Protein AF-A0A535BA09-F1 (afdb_monomer_lite)

pLDDT: mean 93.32, std 6.9, range [50.22, 97.69]

Structure (mmCIF, N/CA/C/O backbone):
data_AF-A0A535BA09-F1
#
_entry.id   AF-A0A535BA09-F1
#
loop_
_atom_site.group_PDB
_atom_site.id
_atom_site.type_symbol
_atom_site.label_atom_id
_atom_site.label_alt_id
_atom_site.label_comp_id
_atom_site.label_asym_id
_atom_site.label_entity_id
_atom_site.label_seq_id
_atom_site.pdbx_PDB_ins_code
_atom_site.Cartn_x
_atom_site.Cartn_y
_atom_site.Cartn_z
_atom_site.occupancy
_atom_site.B_iso_or_equiv
_atom_site.auth_seq_id
_atom_site.auth_comp_id
_atom_site.auth_asym_id
_atom_site.auth_atom_id
_atom_site.pdbx_PDB_model_num
ATOM 1 N N . ALA A 1 1 ? -14.480 -15.810 7.951 1.00 50.22 1 ALA A N 1
ATOM 2 C CA . ALA A 1 1 ? -14.070 -15.736 9.366 1.00 50.22 1 ALA A CA 1
ATOM 3 C C . ALA A 1 1 ? -15.336 -15.637 10.201 1.00 50.22 1 ALA A C 1
ATOM 5 O O . ALA A 1 1 ? -16.276 -15.009 9.725 1.00 50.22 1 ALA A O 1
ATOM 6 N N . ALA A 1 2 ? -15.398 -16.281 11.370 1.00 52.53 2 ALA A N 1
ATOM 7 C CA . ALA A 1 2 ? -16.493 -16.023 12.302 1.00 52.53 2 ALA A CA 1
ATOM 8 C C . ALA A 1 2 ? -16.508 -14.520 12.642 1.00 52.53 2 ALA A C 1
ATOM 10 O O . ALA A 1 2 ? -15.425 -13.924 12.700 1.00 52.53 2 ALA A O 1
ATOM 11 N N . PRO A 1 3 ? -17.686 -13.895 12.803 1.00 60.69 3 PRO A N 1
ATOM 12 C CA . PRO A 1 3 ? -17.739 -12.523 13.278 1.00 60.69 3 PRO A CA 1
ATOM 13 C C . PRO A 1 3 ? -17.013 -12.445 14.629 1.00 60.69 3 PRO A C 1
ATOM 15 O O . PRO A 1 3 ? -17.063 -13.411 15.401 1.00 60.69 3 PRO A O 1
ATOM 18 N N . PRO A 1 4 ? -16.295 -11.347 14.916 1.00 72.44 4 PRO A N 1
ATOM 19 C CA . PRO A 1 4 ? -15.784 -11.118 16.251 1.00 72.44 4 PRO A CA 1
ATOM 20 C C . PRO A 1 4 ? -16.981 -11.171 17.203 1.00 72.44 4 PRO A C 1
ATOM 22 O O . PRO A 1 4 ? -18.103 -10.829 16.824 1.00 72.44 4 PRO A O 1
ATOM 25 N N . GLY A 1 5 ? -16.760 -11.656 18.425 1.00 84.00 5 GLY A N 1
ATOM 26 C CA . GLY A 1 5 ? -17.798 -11.601 19.452 1.00 84.00 5 GLY A CA 1
ATOM 27 C C . GLY A 1 5 ? -18.287 -10.163 19.666 1.00 84.00 5 GLY A C 1
ATOM 28 O O . GLY A 1 5 ? -17.704 -9.216 19.148 1.00 84.00 5 GLY A O 1
ATOM 29 N N . SER A 1 6 ? -19.345 -9.983 20.447 1.00 92.44 6 SER A N 1
ATOM 30 C CA . SER A 1 6 ? -19.795 -8.651 20.870 1.00 92.44 6 SER A CA 1
ATOM 31 C C . SER A 1 6 ? -19.263 -8.328 22.262 1.00 92.44 6 SER A C 1
ATOM 33 O O . SER A 1 6 ? -19.333 -9.192 23.140 1.00 92.44 6 SER A O 1
ATOM 35 N N . VAL A 1 7 ? -18.840 -7.090 22.499 1.00 93.81 7 VAL A N 1
ATOM 36 C CA . VAL A 1 7 ? -18.635 -6.581 23.859 1.00 93.81 7 VAL A CA 1
ATOM 37 C C . VAL A 1 7 ? -19.985 -6.166 24.441 1.00 93.81 7 VAL A C 1
ATOM 39 O O . VAL A 1 7 ? -20.727 -5.392 23.841 1.00 93.81 7 VAL A O 1
ATOM 42 N N . GLN A 1 8 ? -20.311 -6.712 25.611 1.00 94.25 8 GLN A N 1
ATOM 43 C CA . GLN A 1 8 ? -21.490 -6.341 26.395 1.00 94.25 8 GLN A CA 1
ATOM 44 C C . GLN A 1 8 ? -21.125 -5.252 27.420 1.00 94.25 8 GLN A C 1
ATOM 46 O O . GLN A 1 8 ? -19.944 -5.110 27.761 1.00 94.25 8 GLN A O 1
ATOM 51 N N . PRO A 1 9 ? -22.097 -4.489 27.953 1.00 93.50 9 PRO A N 1
ATOM 52 C CA . PRO A 1 9 ? -21.824 -3.514 29.006 1.00 93.50 9 PRO A CA 1
ATOM 53 C C . PRO A 1 9 ? -21.051 -4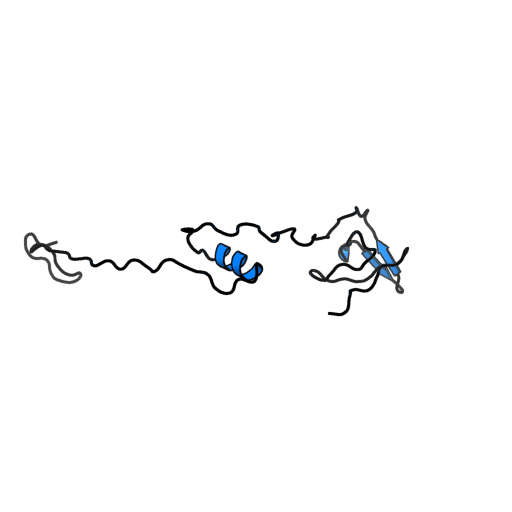.138 30.178 1.00 93.50 9 PRO A C 1
ATOM 55 O O . PRO A 1 9 ? -21.386 -5.236 30.613 1.00 93.50 9 PRO A O 1
ATOM 58 N N . GLN A 1 10 ? -20.038 -3.428 30.693 1.00 92.31 10 GLN A N 1
ATOM 59 C CA . GLN A 1 10 ? -19.163 -3.894 31.788 1.00 92.31 10 GLN A CA 1
ATOM 60 C C . GLN A 1 10 ? -18.349 -5.163 31.465 1.00 92.31 10 GLN A C 1
ATOM 62 O O . GLN A 1 10 ? -17.916 -5.875 32.367 1.00 92.31 10 GLN A O 1
ATOM 67 N N . THR A 1 11 ? -18.120 -5.454 30.183 1.00 94.12 11 THR A N 1
ATOM 68 C CA . THR A 1 11 ? -17.236 -6.542 29.744 1.00 94.12 11 THR A CA 1
ATOM 69 C C . THR A 1 11 ? -16.169 -6.012 28.794 1.00 94.12 11 THR A C 1
ATOM 71 O O . THR A 1 11 ? -16.281 -4.905 28.269 1.00 94.12 11 THR A O 1
ATOM 74 N N . ALA A 1 12 ? -15.132 -6.808 28.563 1.00 94.12 12 ALA A N 1
ATOM 75 C CA . ALA A 1 12 ? -14.107 -6.533 27.569 1.00 94.12 12 ALA A CA 1
ATOM 76 C C . ALA A 1 12 ? -13.745 -7.828 26.838 1.00 94.12 12 ALA A C 1
ATOM 78 O O . ALA A 1 12 ? -13.913 -8.926 27.370 1.00 94.12 12 ALA A O 1
ATOM 79 N N . LEU A 1 13 ? -13.229 -7.698 25.618 1.00 94.56 13 LEU A N 1
ATOM 80 C CA . LEU A 1 13 ? -12.692 -8.814 24.847 1.00 94.56 13 LEU A CA 1
ATOM 81 C C . LEU A 1 13 ? -11.220 -8.565 24.547 1.00 94.56 13 LEU A C 1
ATOM 83 O O . LEU A 1 13 ? -10.829 -7.475 24.128 1.00 94.56 13 LEU A O 1
ATOM 87 N N . ARG A 1 14 ? -10.402 -9.603 24.724 1.00 93.06 14 ARG A N 1
ATOM 88 C CA . ARG A 1 14 ? -9.000 -9.558 24.321 1.00 93.06 14 ARG A CA 1
ATOM 89 C C . ARG A 1 14 ? -8.911 -9.559 22.798 1.00 93.06 14 ARG A C 1
ATOM 91 O O . ARG A 1 14 ? -9.497 -10.411 22.133 1.00 93.06 14 ARG A O 1
ATOM 98 N N . ILE A 1 15 ? -8.142 -8.623 22.257 1.00 94.25 15 ILE A N 1
ATOM 99 C CA . ILE A 1 15 ? -7.932 -8.459 20.821 1.00 94.25 15 ILE A CA 1
ATOM 100 C C . ILE A 1 15 ? -6.443 -8.273 20.521 1.00 94.25 15 ILE A C 1
ATOM 102 O O . ILE A 1 15 ? -5.689 -7.763 21.347 1.00 94.25 15 ILE A O 1
ATOM 106 N N . MET A 1 16 ? -6.018 -8.706 19.336 1.00 94.69 16 MET A N 1
ATOM 107 C CA . MET A 1 16 ? -4.653 -8.532 18.838 1.00 94.69 16 MET A CA 1
ATOM 108 C C . MET A 1 16 ? -4.623 -7.467 17.740 1.00 94.69 16 MET A C 1
ATOM 110 O O . MET A 1 16 ? -5.602 -7.275 17.018 1.00 94.69 16 MET A O 1
ATOM 114 N N . THR A 1 17 ? -3.481 -6.801 17.572 1.00 94.69 17 THR A N 1
ATOM 115 C CA . THR A 1 17 ? -3.272 -5.816 16.503 1.00 94.69 17 THR A CA 1
ATOM 116 C C . THR A 1 17 ? -3.648 -6.385 15.133 1.00 94.69 17 THR A C 1
ATOM 118 O O . THR A 1 17 ? -3.198 -7.464 14.754 1.00 94.69 17 THR A O 1
ATOM 121 N N . GLY A 1 18 ? -4.458 -5.636 14.381 1.00 92.81 18 GLY A N 1
ATOM 122 C CA . GLY A 1 18 ? -4.911 -6.013 13.038 1.00 92.81 18 GLY A CA 1
ATOM 123 C C . GLY A 1 18 ? -6.164 -6.895 13.001 1.00 92.81 18 GLY A C 1
ATOM 124 O O . GLY A 1 18 ? -6.684 -7.141 11.915 1.00 92.81 18 GLY A O 1
ATOM 125 N N . ALA A 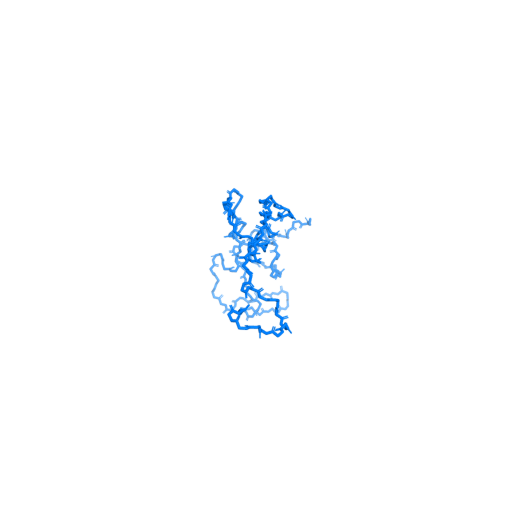1 19 ? -6.675 -7.347 14.149 1.00 93.94 19 ALA A N 1
ATOM 126 C CA . ALA A 1 19 ? -7.949 -8.054 14.206 1.00 93.94 19 ALA A CA 1
ATOM 127 C C . ALA A 1 19 ? -9.144 -7.103 14.012 1.00 93.94 19 ALA A C 1
ATOM 129 O O . ALA A 1 19 ? -9.064 -5.900 14.270 1.00 93.94 19 ALA A O 1
ATOM 130 N N . MET A 1 20 ? -10.266 -7.666 13.559 1.00 93.75 20 MET A N 1
ATOM 131 C CA . MET A 1 20 ? -11.523 -6.932 13.429 1.00 93.75 20 MET A CA 1
ATOM 132 C C . MET A 1 20 ? -12.085 -6.602 14.812 1.00 93.75 20 MET A C 1
ATOM 134 O O . MET A 1 20 ? -12.128 -7.465 15.689 1.00 93.75 20 MET A O 1
ATOM 138 N N . VAL A 1 21 ? -12.507 -5.352 14.988 1.00 94.12 21 VAL A N 1
ATOM 139 C CA . VAL A 1 21 ? -13.026 -4.839 16.258 1.00 94.12 21 VAL A CA 1
ATOM 140 C C . VAL A 1 21 ? -14.399 -5.475 16.543 1.00 94.12 21 VAL A C 1
ATOM 142 O O . VAL A 1 21 ? -15.228 -5.508 15.633 1.00 94.12 21 VAL A O 1
ATOM 145 N N . PRO A 1 22 ? -14.635 -5.992 17.763 1.00 93.50 22 PRO A N 1
ATOM 146 C CA . PRO A 1 2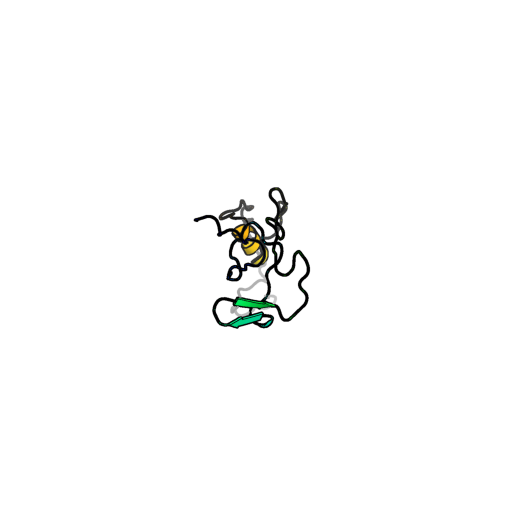2 ? -15.925 -6.497 18.222 1.00 93.50 22 PRO A CA 1
ATOM 147 C C . PRO A 1 22 ? -17.060 -5.485 18.108 1.00 93.50 22 PRO A C 1
ATOM 149 O O . PRO A 1 22 ? -16.881 -4.303 18.413 1.00 93.50 22 PRO A O 1
ATOM 152 N N . ASP A 1 23 ? -18.257 -5.970 17.785 1.00 92.56 23 ASP A N 1
ATOM 153 C CA . ASP A 1 23 ? -19.464 -5.150 17.876 1.00 92.56 23 ASP A CA 1
ATOM 154 C C . ASP A 1 23 ? -19.665 -4.665 19.321 1.00 92.56 23 ASP A C 1
ATOM 156 O O . ASP A 1 23 ? -19.402 -5.394 20.282 1.00 92.56 23 ASP A O 1
ATOM 160 N N . GLY A 1 24 ? -20.118 -3.420 19.484 1.00 91.56 24 GLY A N 1
ATOM 161 C CA . GLY A 1 24 ? -20.308 -2.792 20.797 1.00 91.56 24 GLY A CA 1
ATOM 162 C C . GLY A 1 24 ? -19.043 -2.185 21.419 1.00 91.56 24 GLY A C 1
ATOM 163 O O . GLY A 1 24 ? -19.133 -1.607 22.496 1.00 91.56 24 GLY A O 1
ATOM 164 N N . SER A 1 25 ? -17.883 -2.272 20.754 1.00 94.00 25 SER A N 1
ATOM 165 C CA . SER A 1 25 ? -16.651 -1.586 21.179 1.00 94.00 25 SER A CA 1
ATOM 166 C C . SER A 1 25 ? -16.464 -0.256 20.451 1.00 94.00 25 SER A C 1
ATOM 168 O O . SER A 1 25 ? -16.660 -0.177 19.239 1.00 94.00 25 SER A O 1
ATOM 170 N N . ASP A 1 26 ? -16.005 0.771 21.163 1.00 94.75 26 ASP A N 1
ATOM 171 C CA . ASP A 1 26 ? -15.667 2.089 20.609 1.00 94.75 26 ASP A CA 1
ATOM 172 C C . ASP A 1 26 ? -14.202 2.499 20.844 1.00 94.75 26 ASP A C 1
ATOM 174 O O . ASP A 1 26 ? -13.774 3.547 20.358 1.00 94.75 26 ASP A O 1
ATOM 178 N N . ALA A 1 27 ? -13.404 1.663 21.515 1.00 96.56 27 ALA A N 1
ATOM 179 C CA . ALA A 1 27 ? -11.975 1.863 21.733 1.00 96.56 27 ALA A CA 1
ATOM 180 C C . ALA A 1 27 ? -11.235 0.532 21.954 1.00 96.56 27 ALA A C 1
ATOM 182 O O . ALA A 1 27 ? -11.827 -0.473 22.348 1.00 96.56 27 ALA A O 1
ATOM 183 N N . VAL A 1 28 ? -9.917 0.536 21.731 1.00 96.75 28 VAL A N 1
ATOM 184 C CA . VAL A 1 28 ? -9.003 -0.549 22.115 1.00 96.75 28 VAL A CA 1
ATOM 185 C C . VAL A 1 28 ? -7.921 0.013 23.034 1.00 96.75 28 VAL A C 1
ATOM 187 O O . VAL A 1 28 ? -7.205 0.958 22.689 1.00 96.75 28 VAL A O 1
ATOM 190 N N . VAL A 1 29 ? -7.785 -0.592 24.211 1.00 96.94 29 VAL A N 1
ATOM 191 C CA . VAL A 1 29 ? -6.765 -0.235 25.203 1.00 96.94 29 VAL A CA 1
ATOM 192 C C . VAL A 1 29 ? -5.570 -1.161 25.035 1.00 96.94 29 VAL A C 1
ATOM 194 O O . VAL A 1 29 ? -5.729 -2.368 24.850 1.00 96.94 29 VAL A O 1
ATOM 197 N N . ARG A 1 30 ? -4.362 -0.600 25.081 1.00 96.94 30 ARG A N 1
ATOM 198 C CA . ARG A 1 30 ? -3.138 -1.398 25.027 1.00 96.94 30 ARG A CA 1
ATOM 199 C C . ARG A 1 30 ? -2.981 -2.187 26.325 1.00 96.94 30 ARG A C 1
ATOM 201 O O . ARG A 1 30 ? -3.300 -1.677 27.396 1.00 96.94 30 ARG A O 1
ATOM 208 N N . VAL A 1 31 ? -2.456 -3.407 26.244 1.00 95.69 31 VAL A N 1
ATOM 209 C CA . VAL A 1 31 ? -2.328 -4.289 27.416 1.00 95.69 31 VAL A CA 1
ATOM 210 C C . VAL A 1 31 ? -1.457 -3.666 28.514 1.00 95.69 31 VAL A C 1
ATOM 212 O O . VAL A 1 31 ? -1.736 -3.834 29.698 1.00 95.69 31 VAL A O 1
ATOM 215 N N . GLU A 1 32 ? -0.459 -2.870 28.130 1.00 96.94 32 GLU A N 1
ATOM 216 C CA . GLU A 1 32 ? 0.439 -2.140 29.027 1.00 96.94 32 GLU A CA 1
ATOM 217 C C . GLU A 1 32 ? -0.311 -1.136 29.916 1.00 96.94 32 GLU A C 1
ATOM 219 O O . GLU A 1 32 ? 0.097 -0.882 31.051 1.00 96.94 32 GLU A O 1
ATOM 224 N N . ASP A 1 33 ? -1.447 -0.624 29.442 1.00 97.50 33 ASP A N 1
ATOM 225 C CA . ASP A 1 33 ? -2.303 0.321 30.157 1.00 97.50 33 ASP A CA 1
ATOM 226 C C . ASP A 1 33 ? -3.409 -0.392 30.973 1.00 97.50 33 ASP A C 1
ATOM 228 O O . ASP A 1 33 ? -4.254 0.256 31.592 1.00 97.50 33 ASP A O 1
ATOM 232 N N . THR A 1 34 ? -3.390 -1.730 31.034 1.00 96.81 34 THR A N 1
ATOM 233 C CA . THR A 1 34 ? -4.383 -2.557 31.748 1.00 96.81 34 THR A CA 1
ATOM 234 C C . THR A 1 34 ? -3.756 -3.464 32.805 1.00 96.81 34 THR A C 1
ATOM 236 O O . THR A 1 34 ? -2.570 -3.781 32.717 1.00 96.81 34 THR A O 1
ATOM 239 N N . ALA A 1 35 ? -4.519 -3.877 33.813 1.00 96.69 35 ALA A N 1
ATOM 240 C CA . ALA A 1 35 ? -4.133 -4.937 34.744 1.00 96.69 35 ALA A CA 1
ATOM 241 C C . ALA A 1 35 ? -5.215 -6.022 34.753 1.00 96.69 35 ALA A C 1
ATOM 243 O O . ALA A 1 35 ? -6.362 -5.741 35.071 1.00 96.69 35 ALA A O 1
ATOM 244 N N . GLU A 1 36 ? -4.858 -7.245 34.369 1.00 94.50 36 GLU A N 1
ATOM 245 C CA . GLU A 1 36 ? -5.779 -8.385 34.320 1.00 94.50 36 GLU A CA 1
ATOM 246 C C . GLU A 1 36 ? -5.612 -9.237 35.584 1.00 94.50 36 GLU A C 1
ATOM 248 O O . GLU A 1 36 ? -4.488 -9.595 35.945 1.00 94.50 36 GLU A O 1
ATOM 253 N N . HIS A 1 37 ? -6.716 -9.558 36.258 1.00 94.62 37 HIS A N 1
ATOM 254 C CA . HIS A 1 37 ? -6.748 -10.441 37.428 1.00 94.62 37 HIS A CA 1
ATOM 255 C C . HIS A 1 37 ? -8.105 -11.143 37.525 1.00 94.62 37 HIS A C 1
ATOM 257 O O . HIS A 1 37 ? -9.145 -10.536 37.286 1.00 94.62 37 HIS A O 1
ATOM 263 N N . ASP A 1 38 ? -8.087 -12.445 37.818 1.00 92.56 38 ASP A N 1
ATOM 264 C CA . ASP A 1 38 ? -9.280 -13.261 38.092 1.00 92.56 38 ASP A CA 1
ATOM 265 C C . ASP A 1 38 ? -10.429 -13.127 37.065 1.00 92.56 38 ASP A C 1
ATOM 267 O O . ASP A 1 38 ? -11.610 -13.141 37.407 1.00 92.56 38 ASP A O 1
ATOM 271 N N . GLY A 1 39 ? -10.091 -13.000 35.775 1.00 90.88 39 GLY A N 1
ATOM 272 C CA . GLY A 1 39 ? -11.070 -12.847 34.687 1.00 90.88 39 GLY A CA 1
ATOM 273 C C . GLY A 1 39 ? -11.662 -11.439 34.555 1.00 90.88 39 GLY A C 1
ATOM 274 O O . GLY A 1 39 ? -12.586 -11.230 33.769 1.00 90.88 39 GLY A O 1
ATOM 275 N N . THR A 1 40 ? -11.121 -10.474 35.294 1.00 94.31 40 THR A N 1
ATOM 276 C CA . THR A 1 40 ? -11.438 -9.048 35.209 1.00 94.31 40 THR A CA 1
ATOM 277 C C . THR A 1 40 ? -10.238 -8.256 34.698 1.00 94.31 40 THR A C 1
ATOM 279 O O . THR A 1 40 ? -9.098 -8.726 34.729 1.00 94.31 40 THR A O 1
ATOM 282 N N . VAL A 1 41 ? -10.496 -7.056 34.180 1.00 95.94 41 VAL A N 1
ATOM 283 C CA . VAL A 1 41 ? -9.452 -6.167 33.674 1.00 95.94 41 VAL A CA 1
ATOM 284 C C . VAL A 1 41 ? -9.685 -4.744 34.162 1.00 95.94 41 VAL A C 1
ATOM 286 O O . VAL A 1 41 ? -10.735 -4.152 33.916 1.00 95.94 41 VAL A O 1
ATOM 289 N N . ASP A 1 42 ? -8.677 -4.185 34.823 1.00 96.38 42 ASP A N 1
ATOM 290 C CA . ASP A 1 42 ? -8.643 -2.789 35.232 1.00 96.38 42 ASP A CA 1
ATOM 291 C C . ASP A 1 42 ? -8.001 -1.945 34.135 1.00 96.38 42 ASP A C 1
ATOM 293 O O . ASP A 1 42 ? -6.869 -2.195 33.708 1.00 96.38 42 ASP A O 1
ATOM 297 N N . VAL A 1 43 ? -8.702 -0.901 33.702 1.00 96.25 43 VAL A N 1
ATOM 298 C CA . VAL A 1 43 ? -8.181 0.096 32.764 1.00 96.25 43 VAL A CA 1
ATOM 299 C C . VAL A 1 43 ? -7.555 1.233 33.570 1.00 96.25 43 VAL A C 1
ATOM 301 O O . VAL A 1 43 ? -8.247 1.958 34.282 1.00 96.25 43 VAL A O 1
ATOM 304 N N . ARG A 1 44 ? -6.228 1.385 33.485 1.00 96.94 44 ARG A N 1
ATOM 305 C CA . ARG A 1 44 ? -5.446 2.260 34.382 1.00 96.94 44 ARG A CA 1
ATOM 306 C C . ARG A 1 44 ? -5.293 3.695 33.875 1.00 96.94 44 ARG A C 1
ATOM 308 O O . ARG A 1 44 ? -4.677 4.523 34.542 1.00 96.94 44 ARG A O 1
ATOM 315 N N . VAL A 1 45 ? -5.828 3.986 32.693 1.00 96.25 45 VAL A N 1
ATOM 316 C CA . VAL A 1 45 ? -5.742 5.287 32.020 1.00 96.25 45 VAL A CA 1
ATOM 317 C C . VAL A 1 45 ? -7.121 5.695 31.498 1.00 96.25 45 VAL A C 1
ATOM 319 O O . VAL A 1 45 ? -7.921 4.824 31.167 1.00 96.25 45 VAL A O 1
ATOM 322 N N . PRO A 1 46 ? -7.432 6.994 31.380 1.00 96.31 46 PRO A N 1
ATOM 323 C CA . PRO A 1 46 ? -8.629 7.419 30.664 1.00 96.31 46 PRO A CA 1
ATOM 324 C C . PRO A 1 46 ? -8.546 7.006 29.186 1.00 96.31 46 PRO A C 1
ATOM 326 O O . PRO A 1 46 ? -7.495 7.139 28.557 1.00 96.31 46 PRO A O 1
ATOM 329 N N . VAL A 1 47 ? -9.662 6.538 28.623 1.00 96.44 47 VAL A N 1
ATOM 330 C CA . VAL A 1 47 ? -9.757 6.071 27.231 1.00 96.44 47 VAL A CA 1
ATOM 331 C C . VAL A 1 47 ? -10.836 6.871 26.520 1.00 96.4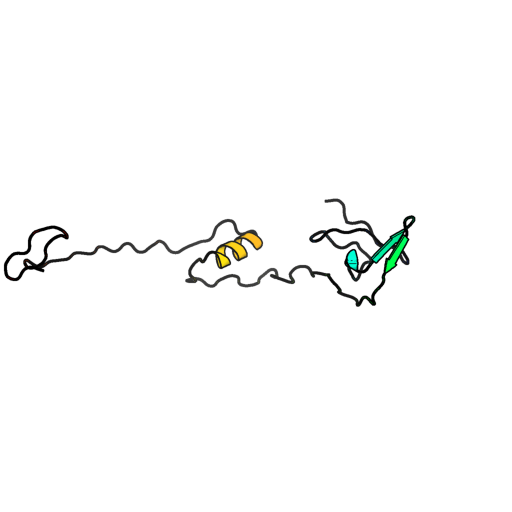4 47 VAL A C 1
ATOM 333 O O . VAL A 1 47 ? -11.972 6.938 26.983 1.00 96.44 47 VAL A O 1
ATOM 336 N N . ALA A 1 48 ? -10.474 7.497 25.404 1.00 97.06 48 ALA A N 1
ATOM 337 C CA . ALA A 1 48 ? -11.423 8.212 24.566 1.00 97.06 48 ALA A CA 1
ATOM 338 C C . ALA A 1 48 ? -12.003 7.277 23.497 1.00 97.06 48 ALA A C 1
ATOM 340 O O . ALA A 1 48 ? -11.338 6.349 23.031 1.00 97.06 48 ALA A O 1
ATOM 341 N N . ALA A 1 49 ? -13.221 7.569 23.044 1.00 95.88 49 ALA A N 1
ATOM 342 C CA . ALA A 1 49 ? -13.778 6.906 21.872 1.00 95.88 49 ALA A CA 1
ATOM 343 C C . ALA A 1 49 ? -12.845 7.095 20.659 1.00 95.88 49 ALA A C 1
ATOM 345 O O . ALA A 1 49 ? -12.317 8.183 20.415 1.00 95.88 49 ALA A O 1
ATOM 346 N N . GLY A 1 50 ? -12.626 6.022 19.903 1.00 95.50 50 GLY A N 1
ATOM 347 C CA . GLY A 1 50 ? -11.722 5.978 18.755 1.00 95.50 50 GLY A CA 1
ATOM 348 C C . GLY A 1 50 ? -10.267 5.635 19.089 1.00 95.50 50 GLY A C 1
ATOM 349 O O . GLY A 1 50 ? -9.476 5.438 18.163 1.00 95.50 50 GLY A O 1
ATOM 350 N N . THR A 1 51 ? -9.881 5.531 20.368 1.00 97.38 51 THR A N 1
ATOM 351 C CA . THR A 1 51 ? -8.505 5.165 20.739 1.00 97.38 51 THR A CA 1
ATOM 352 C C . THR A 1 51 ? -8.121 3.806 20.147 1.00 97.38 51 THR A C 1
ATOM 354 O O . THR A 1 51 ? -8.820 2.810 20.323 1.00 97.38 51 THR A O 1
ATOM 357 N N . SER A 1 52 ? -6.985 3.773 19.442 1.00 96.19 52 SER A N 1
ATOM 358 C CA . SER A 1 52 ? -6.407 2.576 18.808 1.00 96.19 52 SER A CA 1
ATOM 359 C C . SER A 1 52 ? -7.317 1.864 17.795 1.00 96.19 52 SER A C 1
ATOM 361 O O . SER A 1 52 ? -7.080 0.702 17.465 1.00 96.19 52 SER A O 1
ATOM 363 N N . LEU A 1 53 ? -8.327 2.554 17.261 1.00 95.50 53 LEU A N 1
ATOM 364 C CA . LEU A 1 53 ? -9.168 2.048 16.182 1.00 95.50 53 LEU A CA 1
ATOM 365 C C . LEU A 1 53 ? -8.674 2.545 14.822 1.00 95.50 53 LEU A C 1
ATOM 367 O O . LEU A 1 53 ? -8.276 3.699 14.664 1.00 95.50 53 LEU A O 1
ATOM 371 N N . ARG A 1 54 ? -8.746 1.680 13.808 1.00 95.00 54 ARG A N 1
ATOM 372 C CA . ARG A 1 54 ? -8.568 2.061 12.402 1.00 95.00 54 ARG A CA 1
ATOM 373 C C . ARG A 1 54 ? -9.861 1.798 11.650 1.00 95.00 54 ARG A C 1
ATOM 375 O O . ARG A 1 54 ? -10.299 0.655 11.549 1.00 95.00 54 ARG A O 1
ATOM 382 N N . ALA A 1 55 ? -10.474 2.863 11.143 1.00 92.88 55 ALA A N 1
ATOM 383 C CA . ALA A 1 55 ? -11.694 2.756 10.358 1.00 92.88 55 ALA A CA 1
ATOM 384 C C . ALA A 1 55 ? -11.425 2.063 9.014 1.00 92.88 55 ALA A C 1
ATOM 386 O O . ALA A 1 55 ? -10.360 2.224 8.415 1.00 92.88 55 ALA A O 1
ATOM 387 N N . ALA A 1 56 ? -12.419 1.335 8.506 1.00 92.00 56 ALA A N 1
ATOM 388 C CA . ALA A 1 56 ? -12.346 0.771 7.166 1.00 92.00 56 ALA A CA 1
ATOM 389 C C . ALA A 1 56 ? -12.108 1.887 6.134 1.00 92.00 56 ALA A C 1
ATOM 391 O O . ALA A 1 56 ? -12.837 2.877 6.081 1.00 92.00 56 ALA A O 1
ATOM 392 N N . GLY A 1 57 ? -11.066 1.722 5.320 1.00 92.38 57 GLY A N 1
ATOM 393 C CA . GLY A 1 57 ? -10.662 2.718 4.332 1.00 92.38 57 GLY A CA 1
ATOM 394 C C . GLY A 1 57 ? -10.015 3.981 4.911 1.00 92.38 57 GLY A C 1
ATOM 395 O O . GLY A 1 57 ? -10.041 5.017 4.249 1.00 92.38 57 GLY A O 1
ATOM 396 N N . SER A 1 58 ? -9.445 3.919 6.124 1.00 92.56 58 SER A N 1
ATOM 397 C CA . SER A 1 58 ? -8.625 5.008 6.680 1.00 92.56 58 SER A CA 1
ATOM 398 C C . SER A 1 58 ? -7.403 5.323 5.818 1.00 92.56 58 SER A C 1
ATOM 400 O O . SER A 1 58 ? -7.021 6.483 5.711 1.00 92.56 58 SER A O 1
ATOM 402 N N . ASP A 1 59 ? -6.816 4.292 5.207 1.00 90.94 59 ASP A N 1
ATOM 403 C CA . ASP A 1 59 ? -5.594 4.419 4.410 1.00 90.94 59 ASP A CA 1
ATOM 404 C C . ASP A 1 59 ? -5.926 4.678 2.933 1.00 90.94 59 ASP A C 1
ATOM 406 O O . ASP A 1 59 ? -5.322 5.536 2.296 1.00 90.94 59 ASP A O 1
ATOM 410 N N . LEU A 1 60 ? -6.902 3.938 2.392 1.00 91.12 60 LEU A N 1
ATOM 411 C CA . LEU A 1 60 ? -7.373 4.032 1.010 1.00 91.12 60 LEU A CA 1
ATOM 412 C C . LEU A 1 60 ? -8.864 3.711 0.943 1.00 91.12 60 LEU A C 1
ATOM 414 O O . LEU A 1 60 ? -9.310 2.677 1.447 1.00 91.12 60 LEU A O 1
ATOM 418 N N . ARG A 1 61 ? -9.634 4.551 0.258 1.00 94.19 61 ARG A N 1
ATOM 419 C CA . ARG A 1 61 ? -11.053 4.318 -0.008 1.00 94.19 61 ARG A CA 1
ATOM 420 C C . ARG A 1 61 ? -11.251 3.714 -1.386 1.00 94.19 61 ARG A C 1
ATOM 422 O O . ARG A 1 61 ? -10.462 3.875 -2.318 1.00 94.19 61 ARG A O 1
ATOM 429 N N . ARG A 1 62 ? -12.372 3.010 -1.539 1.00 93.50 62 ARG A N 1
ATOM 430 C CA . ARG A 1 62 ? -12.796 2.530 -2.851 1.00 93.50 62 ARG A CA 1
ATOM 431 C C . ARG A 1 62 ? -13.008 3.730 -3.777 1.00 93.50 62 ARG A C 1
ATOM 433 O O . ARG A 1 62 ? -13.834 4.586 -3.488 1.00 93.50 62 ARG A O 1
ATOM 440 N N . GLY A 1 63 ? -12.319 3.714 -4.914 1.00 93.69 63 GLY A N 1
ATOM 441 C CA . GLY A 1 63 ? -12.390 4.778 -5.917 1.00 93.69 63 GLY A CA 1
ATOM 442 C C . GLY A 1 63 ? -11.237 5.777 -5.845 1.00 93.69 63 GLY A C 1
ATOM 443 O O . GLY A 1 63 ? -11.094 6.564 -6.776 1.00 93.69 63 GLY A O 1
ATOM 444 N N . ASP A 1 64 ? -10.389 5.709 -4.815 1.00 94.69 64 ASP A N 1
ATOM 445 C CA . ASP A 1 64 ? -9.214 6.572 -4.729 1.00 94.69 64 ASP A CA 1
ATOM 446 C C . ASP A 1 64 ? -8.226 6.289 -5.868 1.00 94.69 64 ASP A C 1
ATOM 448 O O . ASP A 1 64 ? -7.978 5.144 -6.267 1.00 94.69 64 ASP A O 1
ATOM 452 N N . LEU A 1 65 ? -7.642 7.364 -6.395 1.00 94.62 65 LEU A N 1
ATOM 453 C CA . LEU A 1 65 ? -6.646 7.302 -7.454 1.00 94.62 65 LEU A CA 1
ATOM 454 C C . LEU A 1 65 ? -5.267 6.974 -6.865 1.00 94.62 65 LEU A C 1
ATOM 456 O O . LEU A 1 65 ? -4.662 7.807 -6.198 1.00 94.62 65 LEU A O 1
ATOM 460 N N . LEU A 1 66 ? -4.736 5.786 -7.168 1.00 94.06 66 LEU A N 1
ATOM 461 C CA . LEU A 1 66 ? -3.403 5.367 -6.701 1.00 94.06 66 LEU A CA 1
ATOM 462 C C . LEU A 1 66 ? -2.252 5.919 -7.550 1.00 94.06 66 LEU A C 1
ATOM 464 O O . LEU A 1 66 ? -1.171 6.197 -7.035 1.00 94.06 66 LEU A O 1
ATOM 468 N N . ALA A 1 67 ? -2.461 6.044 -8.860 1.00 94.50 67 ALA A N 1
ATOM 469 C CA . ALA A 1 67 ? -1.479 6.587 -9.789 1.00 94.50 67 ALA A CA 1
ATOM 470 C C . ALA A 1 67 ? -2.158 7.086 -11.064 1.00 94.50 67 ALA A C 1
ATOM 472 O O . ALA A 1 67 ? -3.144 6.513 -11.527 1.00 94.50 67 ALA A O 1
ATOM 473 N N . THR A 1 68 ? -1.590 8.131 -11.658 1.00 95.69 68 THR A N 1
ATOM 474 C CA . THR A 1 68 ? -1.940 8.594 -13.002 1.00 95.69 68 THR A CA 1
ATOM 475 C C . THR A 1 68 ? -1.150 7.829 -14.065 1.00 95.69 68 THR A C 1
ATOM 477 O O . THR A 1 68 ? -0.061 7.305 -13.810 1.00 95.69 68 THR A O 1
ATOM 480 N N . ALA A 1 69 ? -1.677 7.787 -15.291 1.00 95.12 69 ALA A N 1
ATOM 481 C CA . ALA A 1 69 ? -0.927 7.278 -16.436 1.00 95.12 69 ALA A CA 1
ATOM 482 C C . ALA A 1 69 ? 0.377 8.076 -16.630 1.00 95.12 69 ALA A C 1
ATOM 484 O O . ALA A 1 69 ? 0.410 9.290 -16.442 1.00 95.12 69 ALA A O 1
ATOM 485 N N . GLY A 1 70 ? 1.460 7.380 -16.986 1.00 94.50 70 GLY A N 1
ATOM 486 C CA . GLY A 1 70 ? 2.796 7.974 -17.123 1.00 94.50 70 GLY A CA 1
ATOM 487 C C . GLY A 1 70 ? 3.591 8.072 -15.816 1.00 94.50 70 GLY A C 1
ATOM 488 O O . GLY A 1 70 ? 4.774 8.406 -15.849 1.00 94.50 70 GLY A O 1
ATOM 489 N N . ARG A 1 71 ? 2.997 7.734 -14.662 1.00 95.44 71 ARG A N 1
ATOM 490 C CA . ARG A 1 71 ? 3.738 7.652 -13.401 1.00 95.44 71 ARG A CA 1
ATOM 491 C C . ARG A 1 71 ? 4.754 6.506 -13.444 1.00 95.44 71 ARG A C 1
ATOM 493 O O . ARG A 1 71 ? 4.415 5.370 -13.765 1.00 95.44 71 ARG A O 1
ATOM 500 N N . VAL A 1 72 ? 5.997 6.802 -13.064 1.00 96.00 72 VAL A N 1
ATOM 501 C CA . VAL A 1 72 ? 7.050 5.789 -12.907 1.00 96.00 72 VAL A CA 1
ATOM 502 C C . VAL A 1 72 ? 6.688 4.834 -11.770 1.00 96.00 72 VAL A C 1
ATOM 504 O O . VAL A 1 72 ? 6.341 5.266 -10.668 1.00 96.00 72 VAL A O 1
ATOM 507 N N . VAL A 1 73 ? 6.810 3.534 -12.034 1.00 95.75 73 VAL A N 1
ATOM 508 C CA . VAL A 1 73 ? 6.580 2.485 -11.039 1.00 95.75 73 VAL A 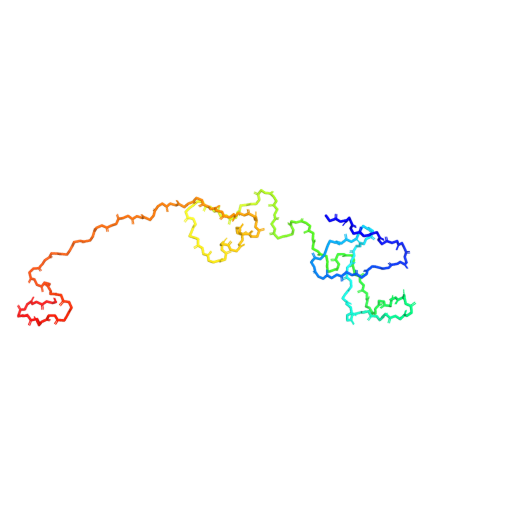CA 1
ATOM 509 C C . VAL A 1 73 ? 7.792 2.380 -10.118 1.00 95.75 73 VAL A C 1
ATOM 511 O O . VAL A 1 73 ? 8.849 1.897 -10.513 1.00 95.75 73 VAL A O 1
ATOM 514 N N . THR A 1 74 ? 7.630 2.856 -8.885 1.00 97.06 74 THR A N 1
ATOM 515 C CA . THR A 1 74 ? 8.629 2.773 -7.810 1.00 97.06 74 THR A CA 1
ATOM 516 C C . THR A 1 74 ? 8.279 1.647 -6.829 1.00 97.06 74 THR A C 1
ATOM 518 O O . THR A 1 74 ? 7.122 1.221 -6.794 1.00 97.06 74 THR A O 1
ATOM 521 N N . PRO A 1 75 ? 9.214 1.194 -5.969 1.00 97.69 75 PRO A N 1
ATOM 522 C CA . PRO A 1 75 ? 8.910 0.202 -4.932 1.00 97.69 75 PRO A CA 1
ATOM 523 C C . PRO A 1 75 ? 7.728 0.595 -4.032 1.00 97.69 75 PRO A C 1
ATOM 525 O O . PRO A 1 75 ? 6.875 -0.235 -3.734 1.00 97.69 75 PRO A O 1
ATOM 528 N N . GLY A 1 76 ? 7.621 1.878 -3.668 1.00 96.00 76 GLY A N 1
ATOM 529 C CA . GLY A 1 76 ? 6.488 2.384 -2.887 1.00 96.00 76 GLY A CA 1
ATOM 530 C C . GLY A 1 76 ? 5.151 2.266 -3.625 1.00 96.00 76 GLY A C 1
ATOM 531 O O . GLY A 1 76 ? 4.159 1.851 -3.030 1.00 96.00 76 GLY A O 1
ATOM 532 N N . LEU A 1 77 ? 5.124 2.560 -4.933 1.00 95.69 77 LEU A N 1
ATOM 533 C CA . LEU A 1 77 ? 3.909 2.395 -5.737 1.00 95.69 77 LEU A CA 1
ATOM 534 C C . LEU A 1 77 ? 3.526 0.916 -5.883 1.00 95.69 77 LEU A C 1
ATOM 536 O O . LEU A 1 77 ? 2.346 0.589 -5.819 1.00 95.69 77 LEU A O 1
ATOM 540 N N . ILE A 1 78 ? 4.507 0.020 -6.024 1.00 96.44 78 ILE A N 1
ATOM 541 C CA . ILE A 1 78 ? 4.266 -1.430 -6.031 1.00 96.44 78 ILE A CA 1
ATOM 542 C C . ILE A 1 78 ? 3.598 -1.859 -4.720 1.00 96.44 78 ILE A C 1
ATOM 544 O O . ILE A 1 78 ? 2.586 -2.556 -4.760 1.00 96.44 78 ILE A O 1
ATOM 548 N N . GLY A 1 79 ? 4.110 -1.397 -3.574 1.00 95.50 79 GLY A N 1
ATOM 549 C CA . GLY A 1 79 ? 3.516 -1.674 -2.265 1.00 95.50 79 GLY A CA 1
ATOM 550 C C . GLY A 1 79 ? 2.070 -1.187 -2.158 1.00 95.50 79 GLY A C 1
ATOM 551 O O . GLY A 1 79 ? 1.193 -1.955 -1.775 1.00 95.50 79 GLY A O 1
ATOM 552 N N . ALA A 1 80 ? 1.793 0.053 -2.567 1.00 94.56 80 ALA A N 1
ATOM 553 C CA . ALA A 1 80 ? 0.439 0.609 -2.539 1.00 94.56 80 ALA A CA 1
ATOM 554 C C . ALA A 1 80 ? -0.541 -0.163 -3.444 1.00 94.56 80 ALA A C 1
ATOM 556 O O . ALA A 1 80 ? -1.661 -0.466 -3.036 1.00 94.56 80 ALA A O 1
ATOM 557 N N . LEU A 1 81 ? -0.114 -0.523 -4.659 1.00 95.25 81 LEU A N 1
ATOM 558 C CA . LEU A 1 81 ? -0.910 -1.327 -5.590 1.00 95.25 81 LEU A CA 1
ATOM 559 C C . LEU A 1 81 ? -1.203 -2.722 -5.026 1.00 95.25 81 LEU A C 1
ATOM 561 O O . LEU A 1 81 ? -2.349 -3.172 -5.080 1.00 95.25 81 LEU A O 1
ATOM 565 N N . ALA A 1 82 ? -0.197 -3.380 -4.445 1.00 94.94 82 ALA A N 1
ATOM 566 C CA . ALA A 1 82 ? -0.345 -4.692 -3.827 1.00 94.94 82 ALA A CA 1
ATOM 567 C C . ALA A 1 82 ? -1.309 -4.654 -2.630 1.00 94.94 82 ALA A C 1
ATOM 569 O O . ALA A 1 82 ? -2.215 -5.484 -2.558 1.00 94.94 82 ALA A O 1
ATOM 570 N N . SER A 1 83 ? -1.186 -3.655 -1.748 1.00 93.50 83 SER A N 1
ATOM 571 C CA . SER A 1 83 ? -2.110 -3.439 -0.623 1.00 93.50 83 SER A CA 1
ATOM 572 C C . SER A 1 83 ? -3.548 -3.174 -1.078 1.00 93.50 83 SER A C 1
ATOM 574 O O . SER A 1 83 ? -4.493 -3.538 -0.384 1.00 93.50 83 SER A O 1
ATOM 576 N N . ALA A 1 84 ? -3.733 -2.599 -2.269 1.00 94.69 84 ALA A N 1
ATOM 577 C CA . ALA A 1 84 ? -5.038 -2.426 -2.905 1.00 94.69 84 ALA A CA 1
ATOM 578 C C . ALA A 1 84 ? -5.523 -3.668 -3.690 1.00 94.69 84 ALA A C 1
ATOM 580 O O . ALA A 1 84 ? -6.507 -3.587 -4.431 1.00 94.69 84 ALA A O 1
ATOM 581 N N . GLY A 1 85 ? -4.831 -4.807 -3.581 1.00 93.56 85 GLY A N 1
ATOM 582 C CA . GLY A 1 85 ? -5.182 -6.061 -4.254 1.00 93.56 85 GLY A CA 1
ATOM 583 C C . GLY A 1 85 ? -4.890 -6.080 -5.759 1.00 93.56 85 GLY A C 1
ATOM 584 O O . GLY A 1 85 ? -5.458 -6.893 -6.490 1.00 93.56 85 GLY A O 1
ATOM 585 N N . ARG A 1 86 ? -4.036 -5.182 -6.266 1.00 95.12 86 ARG A N 1
ATOM 586 C CA . ARG A 1 86 ? -3.660 -5.120 -7.687 1.00 95.12 86 ARG A CA 1
ATOM 587 C C . ARG A 1 86 ? -2.364 -5.888 -7.928 1.00 95.12 86 ARG A C 1
ATOM 589 O O . ARG A 1 86 ? -1.281 -5.414 -7.607 1.00 95.12 86 ARG A O 1
ATOM 596 N N . VAL A 1 87 ? -2.489 -7.068 -8.536 1.00 93.62 87 VAL A N 1
ATOM 597 C CA . VAL A 1 87 ? -1.361 -7.982 -8.815 1.00 93.62 87 VAL A CA 1
ATOM 598 C C . VAL A 1 87 ? -0.674 -7.737 -10.163 1.00 93.62 87 VAL A C 1
ATOM 600 O O . VAL A 1 87 ? 0.398 -8.273 -10.419 1.00 93.62 87 VAL A O 1
ATOM 603 N N . ALA A 1 88 ? -1.281 -6.926 -11.030 1.00 94.50 88 ALA A N 1
ATOM 604 C CA . ALA A 1 88 ? -0.729 -6.533 -12.320 1.00 94.50 88 ALA A CA 1
ATOM 605 C C . ALA A 1 88 ? -1.188 -5.117 -12.683 1.00 94.50 88 ALA A C 1
ATOM 607 O O . ALA A 1 88 ? -2.278 -4.688 -12.298 1.00 94.50 88 ALA A O 1
ATOM 608 N N . VAL A 1 89 ? -0.360 -4.409 -13.453 1.00 94.44 89 VAL A N 1
ATOM 609 C CA . VAL A 1 89 ? -0.665 -3.078 -13.989 1.00 94.44 89 VAL A CA 1
ATOM 610 C C . VAL A 1 89 ? -0.276 -2.986 -15.456 1.00 94.44 89 VAL A C 1
ATOM 612 O O . VAL A 1 89 ? 0.646 -3.657 -15.918 1.00 94.44 89 VAL A O 1
ATOM 615 N N . GLN A 1 90 ? -0.988 -2.140 -16.192 1.00 95.25 90 GLN A N 1
ATOM 616 C CA . GLN A 1 90 ? -0.638 -1.818 -17.567 1.00 95.25 90 GLN A CA 1
ATOM 617 C C . GLN A 1 90 ? 0.484 -0.781 -17.570 1.00 95.25 90 GLN A C 1
ATOM 619 O O . GLN A 1 90 ? 0.351 0.297 -16.993 1.00 95.25 90 GLN A O 1
ATOM 624 N N . CYS A 1 91 ? 1.580 -1.111 -18.244 1.00 95.81 91 CYS A N 1
ATOM 625 C CA . CYS A 1 91 ? 2.718 -0.222 -18.426 1.00 95.81 91 CYS A CA 1
ATOM 626 C C . CYS A 1 91 ? 2.910 0.079 -19.907 1.00 95.81 91 CYS A C 1
ATOM 628 O O . CYS A 1 91 ? 2.622 -0.751 -20.773 1.00 95.81 91 CYS A O 1
ATOM 630 N N . VAL A 1 92 ? 3.470 1.251 -20.197 1.00 96.06 92 VAL A N 1
ATOM 631 C CA . VAL A 1 92 ? 3.990 1.527 -21.536 1.00 96.06 92 VAL A CA 1
ATOM 632 C C . VAL A 1 92 ? 5.155 0.582 -21.833 1.00 96.06 92 VAL A C 1
ATOM 634 O O . VAL A 1 92 ? 5.968 0.264 -20.959 1.00 96.06 92 VAL A O 1
ATOM 637 N N . ARG A 1 93 ? 5.248 0.118 -23.081 1.00 95.81 93 ARG A N 1
ATOM 638 C CA . ARG A 1 93 ? 6.401 -0.663 -23.535 1.00 95.81 93 ARG A CA 1
ATOM 639 C C . ARG A 1 93 ? 7.657 0.205 -23.438 1.00 95.81 93 ARG A C 1
ATOM 641 O O . ARG A 1 93 ? 7.620 1.378 -23.798 1.00 95.81 93 ARG A O 1
ATOM 648 N N . ARG A 1 94 ? 8.779 -0.377 -22.999 1.00 95.44 94 ARG A N 1
ATOM 649 C CA . ARG A 1 94 ? 10.074 0.321 -23.017 1.00 95.44 94 ARG A CA 1
ATOM 650 C C . ARG A 1 94 ? 10.397 0.776 -24.451 1.00 95.44 94 ARG A C 1
ATOM 652 O O . ARG A 1 94 ? 10.354 -0.075 -25.349 1.00 95.44 94 ARG A O 1
ATOM 659 N N . PRO A 1 95 ? 10.715 2.065 -24.678 1.00 95.19 95 PRO A N 1
ATOM 660 C CA . PRO A 1 95 ? 11.186 2.531 -25.974 1.00 95.19 95 PRO A CA 1
ATOM 661 C C . PRO A 1 95 ? 12.404 1.725 -26.423 1.00 95.19 95 PRO A C 1
ATOM 663 O O . PRO A 1 95 ? 13.265 1.377 -25.614 1.00 95.19 95 PRO A O 1
ATOM 666 N N . ARG A 1 96 ? 12.466 1.414 -27.716 1.00 97.50 96 ARG A N 1
ATOM 667 C CA . ARG A 1 96 ? 13.638 0.793 -28.336 1.00 97.50 96 ARG A CA 1
ATOM 668 C C . ARG A 1 96 ? 14.384 1.886 -29.082 1.00 97.50 96 ARG A C 1
ATOM 670 O O . ARG A 1 96 ? 13.785 2.539 -29.930 1.00 97.50 96 ARG A O 1
ATOM 677 N N . VAL A 1 97 ? 15.655 2.074 -28.753 1.00 97.25 97 VAL A N 1
ATOM 678 C CA . VAL A 1 97 ? 16.506 3.112 -29.339 1.00 97.25 97 VAL A CA 1
ATOM 679 C C . VAL A 1 97 ? 17.717 2.435 -29.969 1.00 97.25 97 VAL A C 1
ATOM 681 O O . VAL A 1 97 ? 18.333 1.581 -29.335 1.00 97.25 97 VAL A O 1
ATOM 684 N N . LEU A 1 98 ? 18.020 2.792 -31.217 1.00 96.69 98 LEU A N 1
ATOM 685 C CA . LEU A 1 98 ? 19.262 2.430 -31.895 1.00 96.69 98 LEU A CA 1
ATOM 686 C C . LEU A 1 98 ? 20.225 3.612 -31.772 1.00 96.69 98 LEU A C 1
ATOM 688 O O . LEU A 1 98 ? 19.845 4.734 -32.102 1.00 96.69 98 LEU A O 1
ATOM 692 N N . LEU A 1 99 ? 21.444 3.349 -31.307 1.00 94.88 99 LEU A N 1
ATOM 693 C CA . LEU A 1 99 ? 22.520 4.332 -31.248 1.00 94.88 99 LEU A CA 1
ATOM 694 C C . LEU A 1 99 ? 23.614 3.917 -32.232 1.00 94.88 99 LEU A C 1
ATOM 696 O O . LEU A 1 99 ? 24.034 2.762 -32.227 1.00 94.88 99 LEU A O 1
ATOM 700 N N . LEU A 1 100 ? 24.043 4.858 -33.069 1.00 94.19 100 LEU A N 1
ATOM 701 C CA . LEU A 1 100 ? 25.140 4.691 -34.013 1.00 94.19 100 LEU A CA 1
ATOM 702 C C . LEU A 1 100 ? 26.123 5.838 -33.791 1.00 94.19 100 LEU A C 1
ATOM 704 O O . LEU A 1 100 ? 25.723 7.002 -33.812 1.00 94.19 100 LEU A O 1
ATOM 708 N N . THR A 1 101 ? 27.389 5.500 -33.588 1.00 90.69 101 THR A N 1
ATOM 709 C CA . THR A 1 101 ? 28.498 6.451 -33.554 1.00 90.69 101 THR A CA 1
ATOM 710 C C . THR A 1 101 ? 29.328 6.269 -34.815 1.00 90.69 101 THR A C 1
ATOM 712 O O . THR A 1 101 ? 29.594 5.144 -35.233 1.00 90.69 101 THR A O 1
ATOM 715 N N . THR A 1 102 ? 29.705 7.375 -35.444 1.00 92.69 102 THR A N 1
ATOM 716 C CA . THR A 1 102 ? 30.527 7.388 -36.656 1.00 92.69 102 THR A CA 1
ATOM 717 C C . THR A 1 102 ? 31.596 8.445 -36.490 1.00 92.69 102 THR A C 1
ATOM 719 O O . THR A 1 102 ? 31.280 9.544 -36.038 1.00 92.69 102 THR A O 1
ATOM 722 N N . GLY A 1 103 ? 32.812 8.127 -36.896 1.00 92.88 103 GLY A N 1
ATOM 723 C CA . GLY A 1 103 ? 33.951 9.022 -36.807 1.00 92.88 103 GLY A CA 1
ATOM 724 C C . GLY A 1 103 ? 35.217 8.194 -36.906 1.00 92.88 103 GLY A C 1
ATOM 725 O O . GLY A 1 103 ? 35.381 7.242 -36.146 1.00 92.88 103 GLY A O 1
ATOM 726 N N . ASP A 1 104 ? 36.081 8.522 -37.861 1.00 92.00 104 ASP A N 1
ATOM 727 C CA . ASP A 1 104 ? 37.363 7.829 -38.039 1.00 92.00 104 ASP A CA 1
ATOM 728 C C . ASP A 1 104 ? 38.327 8.119 -36.868 1.00 92.00 104 ASP A C 1
ATOM 730 O O . ASP A 1 104 ? 39.329 7.423 -36.672 1.00 92.00 104 ASP A O 1
ATOM 734 N N . GLU A 1 105 ? 38.011 9.146 -36.074 1.00 94.88 105 GLU A N 1
ATOM 735 C CA . GLU A 1 105 ? 38.675 9.485 -34.825 1.00 94.88 105 GLU A CA 1
ATOM 736 C C . GLU A 1 105 ? 38.308 8.549 -33.668 1.00 94.88 105 GLU A C 1
ATOM 738 O O . GLU A 1 105 ? 39.105 8.414 -32.749 1.00 94.88 105 GLU A O 1
ATOM 743 N N . LEU A 1 106 ? 37.142 7.898 -33.684 1.00 93.69 106 LEU A N 1
ATOM 744 C CA . LEU A 1 106 ? 36.654 7.134 -32.533 1.00 93.69 106 LEU A CA 1
ATOM 745 C C . LEU A 1 106 ? 37.323 5.759 -32.443 1.00 93.69 106 LEU A C 1
ATOM 747 O O . LEU A 1 106 ? 37.349 5.003 -33.419 1.00 93.69 106 LEU A O 1
ATOM 751 N N . ARG A 1 107 ? 37.807 5.399 -31.252 1.00 94.12 107 ARG A N 1
ATOM 752 C CA . ARG A 1 107 ? 38.331 4.061 -30.942 1.00 94.12 107 ARG A CA 1
ATOM 753 C C . ARG A 1 107 ? 37.547 3.358 -29.844 1.00 94.12 107 ARG A C 1
ATOM 755 O O . ARG A 1 107 ? 36.918 3.981 -28.993 1.00 94.12 107 ARG A O 1
ATOM 762 N N . GLU A 1 108 ? 37.605 2.028 -29.857 1.00 93.06 108 GLU A N 1
ATOM 763 C CA . GLU A 1 108 ? 36.989 1.221 -28.804 1.00 93.06 108 GLU A CA 1
ATOM 764 C C . GLU A 1 108 ? 37.804 1.297 -27.499 1.00 93.06 108 GLU A C 1
ATOM 766 O O . GLU A 1 108 ? 39.042 1.332 -27.535 1.00 93.06 108 GLU A O 1
ATOM 771 N N . PRO A 1 109 ? 37.153 1.275 -26.319 1.00 93.06 109 PRO A N 1
ATOM 772 C CA . PRO A 1 109 ? 37.856 1.267 -25.044 1.00 93.06 109 PRO A CA 1
ATOM 773 C C . PRO A 1 109 ? 38.852 0.104 -24.934 1.00 93.06 109 PRO A C 1
ATOM 775 O O . PRO A 1 109 ? 38.480 -1.067 -24.994 1.00 93.06 109 PRO A O 1
ATOM 778 N N . GLY A 1 110 ? 40.124 0.439 -24.713 1.00 94.25 110 GLY A N 1
ATOM 779 C CA . GLY A 1 110 ? 41.220 -0.528 -24.606 1.00 94.25 110 GLY A CA 1
ATOM 780 C C . GLY A 1 110 ? 42.059 -0.680 -25.877 1.00 94.25 110 GLY A C 1
ATOM 781 O O . GLY A 1 110 ? 43.120 -1.302 -25.815 1.00 94.25 110 GLY A O 1
ATOM 782 N N . GLU A 1 111 ? 41.651 -0.086 -27.000 1.00 95.19 111 GLU A N 1
ATOM 783 C CA . GLU A 1 111 ? 42.518 0.054 -28.170 1.00 95.19 111 GLU A CA 1
ATOM 784 C C . GLU A 1 111 ? 43.568 1.155 -27.956 1.00 95.19 111 GLU A C 1
ATOM 786 O O . GLU A 1 111 ? 43.349 2.139 -27.248 1.00 95.19 111 GLU A O 1
ATOM 791 N N . ALA A 1 112 ? 44.738 0.996 -28.579 1.00 94.25 112 ALA A N 1
ATOM 792 C CA . ALA A 1 112 ? 45.745 2.048 -28.587 1.00 94.25 112 ALA A CA 1
ATOM 793 C C . ALA A 1 112 ? 45.298 3.201 -29.500 1.00 94.25 112 ALA A C 1
ATOM 795 O O . ALA A 1 112 ? 44.926 2.979 -30.655 1.00 94.25 112 ALA A O 1
ATOM 796 N N . LEU A 1 113 ? 45.391 4.432 -28.997 1.00 96.12 113 LEU A N 1
ATOM 797 C CA . LEU A 1 113 ? 45.056 5.629 -29.765 1.00 96.12 113 LEU A CA 1
ATOM 798 C C . LEU A 1 113 ? 46.167 5.979 -30.762 1.00 96.12 113 LEU A C 1
ATOM 800 O O . LEU A 1 113 ? 47.345 6.056 -30.405 1.00 96.12 113 LEU A O 1
ATOM 804 N N . GLY A 1 114 ? 45.778 6.221 -32.013 1.00 93.19 114 GLY A N 1
ATOM 805 C CA . GLY A 1 114 ? 46.618 6.866 -33.017 1.00 93.19 114 GLY A CA 1
ATOM 806 C C . GLY A 1 114 ? 46.524 8.399 -32.968 1.00 93.19 114 GLY A C 1
ATOM 807 O O . GLY A 1 114 ? 45.673 8.955 -32.272 1.00 93.19 114 GLY A O 1
ATOM 808 N N . PRO A 1 115 ? 47.375 9.121 -33.721 1.00 93.62 115 PRO A N 1
ATOM 809 C CA . PRO A 1 115 ? 47.292 10.576 -33.815 1.00 93.62 115 PRO A CA 1
ATOM 810 C C . PRO A 1 115 ? 45.906 11.041 -34.283 1.00 93.62 115 PRO A C 1
ATOM 812 O O . PRO A 1 115 ? 45.436 10.623 -35.338 1.00 93.62 115 PRO A O 1
ATOM 815 N N . GLY A 1 116 ? 45.271 11.919 -33.502 1.00 91.19 116 GLY A N 1
ATOM 816 C CA . GLY A 1 116 ? 43.937 12.451 -33.796 1.00 91.19 116 GLY A CA 1
ATOM 817 C C . GLY A 1 116 ? 42.775 11.519 -33.444 1.00 91.19 116 GLY A C 1
ATOM 818 O O . GLY A 1 116 ? 41.635 11.909 -33.665 1.00 91.19 116 GLY A O 1
ATOM 819 N N . GLN A 1 117 ? 43.049 10.332 -32.892 1.00 95.62 117 GLN A N 1
ATOM 820 C CA . GLN A 1 117 ? 42.024 9.417 -32.397 1.00 95.62 117 GLN A CA 1
ATOM 821 C C . GLN A 1 117 ? 41.713 9.672 -30.919 1.00 95.62 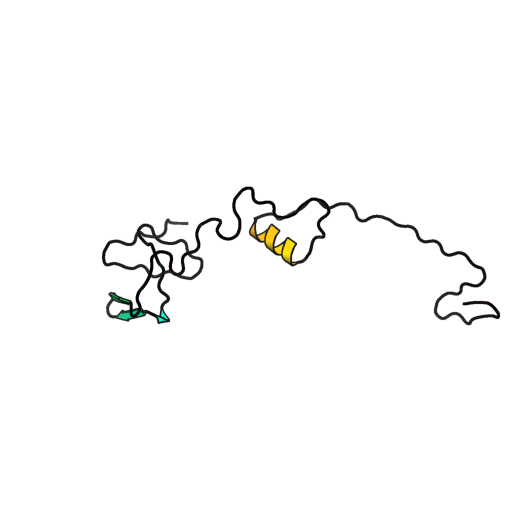117 GLN A C 1
ATOM 823 O O . GLN A 1 117 ? 42.597 10.085 -30.160 1.00 95.62 117 GLN A O 1
ATOM 828 N N . ILE A 1 118 ? 40.465 9.420 -30.529 1.00 90.06 118 ILE A N 1
ATOM 829 C CA . ILE A 1 118 ? 39.922 9.579 -29.175 1.00 90.06 118 ILE A CA 1
ATOM 830 C C . ILE A 1 118 ? 39.205 8.320 -28.697 1.00 90.06 118 ILE A C 1
ATOM 832 O O . ILE A 1 118 ? 38.682 7.558 -29.544 1.00 90.06 118 ILE A O 1
#

Radius of gyration: 30.2 Å; chains: 1; bounding box: 69×28×76 Å

Foldseek 3Di:
DPADAAADPQGDDDDDPPDDDHHPDQEDDDVVQWDDDPRHIDRNDDDDGPYPDDDVQNPHDPPDDLDDAPDDDDPVSVVVCVVVVNPDDDHDDPDDDDDDDDDPQEDDPPDDHDVSHD

Sequence (118 aa):
AAPPGSVQPQTALRIMTGAMVPDGSDAVVRVEDTAEHDGTVDVRVPVAAGTSLRAAGSDLRRGDLLATAGRVVTPGLIGALASAGRVAVQCVRRPRVLLLTTGDELREPGEALGPGQI

Secondary structure (DSSP, 8-state):
-PPPPBPPTT------TTSPPPBT------GGGEEEETTEEEE-S---TTTT---TTSS--TT-----TT----HHHHHHHHHTT------PPPPP-------TT---TTSPPPTT--